Protein AF-A0A1V5XEX2-F1 (afdb_monomer)

Mean predicted aligned error: 3.36 Å

Sequence (138 aa):
MASEHLIQAVKQIASLSRAGQVEQAYEGYRALFSDPVFQTYGAEDQRRALKLMVHTKRRENIAPPYVVEAHRAAIAPLMELAAAFGEPSDFEMLGMCQVLAGDEQGASVSFRAGLNIERSRNPQSDLCGSLMKWVASV

pLDDT: mean 93.89, std 7.63, range [48.19, 98.38]

Foldseek 3Di:
DWDPVLVVLLVVLVVCVVVVVPLVSLVSLLVLLQDPVLLVTDLVSNLVSLCVLLVDDDPDPQDDPSSLSSLVSNQVSLVVSCVPPVALVSLQSNLSSCVSVVNNVSSLVSLVSSLVVCCVVPVPDVSNVVSVVSNVVD

Nearest PDB structures (foldseek):
  6hc2-assembly1_C  TM=6.018E-01  e=2.783E-02  Homo sapiens
  7ep7-assembly1_A  TM=6.015E-01  e=6.356E-02  Mus musculus
  5a7d-assembly2_E  TM=5.696E-01  e=2.990E-01  Drosophila melanogaster
  4kyo-assembly1_B  TM=3.916E-01  e=2.839E-01  Homo sapiens
  8bpo-assembly1_t2  TM=4.998E-01  e=2.125E+00  Homo sapiens

Structure (mmCIF, N/CA/C/O backbone):
data_AF-A0A1V5XEX2-F1
#
_entry.id   AF-A0A1V5XEX2-F1
#
loop_
_atom_site.group_PDB
_atom_site.id
_atom_site.type_symbol
_atom_site.label_atom_id
_atom_site.label_alt_id
_atom_site.label_comp_id
_atom_site.label_asym_id
_atom_site.label_entity_id
_atom_site.label_seq_id
_atom_site.pdbx_PDB_ins_code
_atom_site.Cartn_x
_atom_site.Cartn_y
_atom_site.Cartn_z
_atom_site.occupancy
_atom_site.B_iso_or_equiv
_atom_site.auth_seq_id
_atom_site.auth_comp_id
_atom_site.auth_asym_id
_atom_site.auth_atom_id
_atom_site.pdbx_PDB_model_num
ATOM 1 N N . MET A 1 1 ? -15.006 -2.632 -15.838 1.00 48.19 1 MET A N 1
ATOM 2 C CA . MET A 1 1 ? -16.022 -2.121 -14.894 1.00 48.19 1 MET A CA 1
ATOM 3 C C . MET A 1 1 ? -15.660 -2.700 -13.546 1.00 48.19 1 MET A C 1
ATOM 5 O O . MET A 1 1 ? -15.507 -3.914 -13.494 1.00 48.19 1 MET A O 1
ATOM 9 N N . ALA A 1 2 ? -15.480 -1.871 -12.516 1.00 61.47 2 ALA A N 1
ATOM 10 C CA . ALA A 1 2 ? -15.241 -2.385 -11.171 1.00 61.47 2 ALA A CA 1
ATOM 11 C C . ALA A 1 2 ? -16.387 -3.315 -10.772 1.00 61.47 2 ALA A C 1
ATOM 13 O O . ALA A 1 2 ? -17.550 -3.000 -11.037 1.00 61.47 2 ALA A O 1
ATOM 14 N N . SER A 1 3 ? -16.047 -4.460 -10.174 1.00 79.50 3 SER A N 1
ATOM 15 C CA . SER A 1 3 ? -17.045 -5.387 -9.645 1.00 79.50 3 SER A CA 1
ATOM 16 C C . SER A 1 3 ? -17.990 -4.624 -8.722 1.00 79.50 3 SER A C 1
ATOM 18 O O . SER A 1 3 ? -17.543 -3.855 -7.869 1.00 79.50 3 SER A O 1
ATOM 20 N N . GLU A 1 4 ? -19.294 -4.825 -8.890 1.00 86.69 4 GLU A N 1
ATOM 21 C CA . GLU A 1 4 ? -20.315 -4.173 -8.070 1.00 86.69 4 GLU A CA 1
ATOM 22 C C . GLU A 1 4 ? -20.049 -4.392 -6.574 1.00 86.69 4 GLU A C 1
ATOM 24 O O . GLU A 1 4 ? -20.167 -3.461 -5.780 1.00 86.69 4 GLU A O 1
ATOM 29 N N . HIS A 1 5 ? -19.558 -5.581 -6.214 1.00 88.44 5 HIS A N 1
ATOM 30 C CA . HIS A 1 5 ? -19.146 -5.918 -4.857 1.00 88.44 5 HIS A CA 1
ATOM 31 C C . HIS A 1 5 ? -18.016 -5.013 -4.335 1.00 88.44 5 HIS A C 1
ATOM 33 O O . HIS A 1 5 ? -18.123 -4.455 -3.243 1.00 88.44 5 HIS A O 1
ATOM 39 N N . LEU A 1 6 ? -16.971 -4.782 -5.139 1.00 93.50 6 LEU A N 1
ATOM 40 C CA . LEU A 1 6 ? -15.869 -3.884 -4.779 1.00 93.50 6 LEU A CA 1
ATOM 41 C C . LEU A 1 6 ? -16.359 -2.441 -4.600 1.00 93.50 6 LEU A C 1
ATOM 43 O O . LEU A 1 6 ? -15.982 -1.769 -3.641 1.00 93.50 6 LEU A O 1
ATOM 47 N N . ILE A 1 7 ? -17.224 -1.965 -5.502 1.00 92.81 7 ILE A N 1
ATOM 48 C CA . ILE A 1 7 ? -17.795 -0.615 -5.414 1.00 92.81 7 ILE A CA 1
ATOM 49 C C . ILE A 1 7 ? -18.592 -0.455 -4.115 1.00 92.81 7 ILE A C 1
ATOM 51 O O . ILE A 1 7 ? -18.463 0.572 -3.445 1.00 92.81 7 ILE A O 1
ATOM 55 N N . GLN A 1 8 ? -19.418 -1.441 -3.758 1.00 94.31 8 GLN A N 1
ATOM 56 C CA . GLN A 1 8 ? -20.219 -1.392 -2.535 1.00 94.31 8 GLN A CA 1
ATOM 57 C C . GLN A 1 8 ? -19.340 -1.409 -1.281 1.00 94.31 8 GLN A C 1
ATOM 59 O O . GLN A 1 8 ? -19.528 -0.557 -0.411 1.00 94.31 8 GLN A O 1
ATOM 64 N N . ALA A 1 9 ? -18.329 -2.282 -1.229 1.00 95.25 9 ALA A N 1
ATOM 65 C CA . ALA A 1 9 ? -17.375 -2.325 -0.122 1.00 95.25 9 ALA A CA 1
ATOM 66 C C . ALA A 1 9 ? -16.672 -0.968 0.071 1.00 95.25 9 ALA A C 1
ATOM 68 O O . ALA A 1 9 ? -16.677 -0.401 1.165 1.00 95.25 9 ALA A O 1
ATOM 69 N N . VAL A 1 10 ? -16.151 -0.377 -1.010 1.00 94.94 10 VAL A N 1
ATOM 70 C CA . VAL A 1 10 ? -15.490 0.938 -0.966 1.00 94.94 10 VAL A CA 1
ATOM 71 C C . VAL A 1 10 ? -16.453 2.045 -0.526 1.00 94.94 10 VAL A C 1
ATOM 73 O O . VAL A 1 10 ? -16.082 2.903 0.277 1.00 94.94 10 VAL A O 1
ATOM 76 N N . LYS A 1 11 ? -17.704 2.042 -1.007 1.00 95.44 11 LYS A N 1
ATOM 77 C CA . LYS A 1 11 ? -18.720 3.022 -0.586 1.00 95.44 11 LYS A CA 1
ATOM 78 C C . LYS A 1 11 ? -19.023 2.924 0.905 1.00 95.44 11 LYS A C 1
ATOM 80 O O . LYS A 1 11 ? -19.129 3.963 1.560 1.00 95.44 11 LYS A O 1
ATOM 85 N N . GLN A 1 12 ? -19.144 1.706 1.428 1.00 96.62 12 GLN A N 1
ATOM 86 C CA . GLN A 1 12 ? -19.370 1.465 2.848 1.00 96.62 12 GLN A CA 1
ATOM 87 C C . GLN A 1 12 ? -18.203 2.008 3.679 1.00 96.62 12 GLN A C 1
ATOM 89 O O . GLN A 1 12 ? -18.425 2.822 4.575 1.00 96.62 12 GLN A O 1
ATOM 94 N N . ILE A 1 13 ? -16.964 1.666 3.316 1.00 96.81 13 ILE A N 1
ATOM 95 C CA . ILE A 1 13 ? -15.756 2.166 3.988 1.00 96.81 13 ILE A CA 1
ATOM 96 C C . ILE A 1 13 ? -15.692 3.702 3.954 1.00 96.81 13 ILE A C 1
ATOM 98 O O . ILE A 1 13 ? -15.473 4.357 4.976 1.00 96.81 13 ILE A O 1
ATOM 102 N N . ALA A 1 14 ? -15.958 4.307 2.794 1.00 93.25 14 ALA A N 1
ATOM 103 C CA . ALA A 1 14 ? -15.972 5.759 2.642 1.00 93.25 14 ALA A CA 1
ATOM 104 C C . ALA A 1 14 ? -17.082 6.434 3.466 1.00 93.25 14 ALA A C 1
ATOM 106 O O . ALA A 1 14 ? -16.944 7.597 3.847 1.00 93.25 14 ALA A O 1
ATOM 107 N N . SER A 1 15 ? -18.203 5.752 3.710 1.00 96.38 15 SER A N 1
ATOM 108 C CA . SER A 1 15 ? -19.263 6.243 4.595 1.00 96.38 15 SER A CA 1
ATOM 109 C C . SER A 1 15 ? -18.808 6.249 6.055 1.00 96.38 15 SER A C 1
ATOM 111 O O . SER A 1 15 ? -18.967 7.265 6.727 1.00 96.38 15 SER A O 1
ATOM 113 N N . LEU A 1 16 ? -18.179 5.162 6.518 1.00 95.12 16 LEU A N 1
ATOM 114 C CA . LEU A 1 16 ? -17.624 5.051 7.875 1.00 95.12 16 LEU A CA 1
ATOM 115 C C . LEU A 1 16 ? -16.587 6.152 8.138 1.00 95.12 16 LEU A C 1
ATOM 117 O O . LEU A 1 16 ? -16.666 6.870 9.133 1.00 95.12 16 LEU A O 1
ATOM 121 N N . SER A 1 17 ? -15.670 6.365 7.190 1.00 91.75 17 SER A N 1
ATOM 122 C CA . SER A 1 17 ? -14.656 7.419 7.292 1.00 91.75 17 SER A CA 1
ATOM 123 C C . SER A 1 17 ? -15.277 8.819 7.394 1.00 91.75 17 SER A C 1
ATOM 125 O O . SER A 1 17 ? -14.878 9.608 8.251 1.00 91.75 17 SER A O 1
ATOM 127 N N . ARG A 1 18 ? -16.304 9.119 6.584 1.00 92.31 18 ARG A N 1
ATOM 128 C CA . ARG A 1 18 ? -17.029 10.403 6.638 1.00 92.31 18 ARG A CA 1
ATOM 129 C C . ARG A 1 18 ? -17.810 10.601 7.936 1.00 92.31 18 ARG A C 1
ATOM 131 O O . ARG A 1 18 ? -17.942 11.734 8.383 1.00 92.31 18 ARG A O 1
ATOM 138 N N . ALA A 1 19 ? -18.290 9.520 8.545 1.00 94.88 19 ALA A N 1
ATOM 139 C CA . ALA A 1 19 ? -18.948 9.542 9.849 1.00 94.88 19 ALA A CA 1
ATOM 140 C C . ALA A 1 19 ? -17.964 9.674 11.030 1.00 94.88 19 ALA A C 1
ATOM 142 O O . ALA A 1 19 ? -18.389 9.660 12.182 1.00 94.88 19 ALA A O 1
ATOM 143 N N . GLY A 1 20 ? -16.653 9.776 10.772 1.00 92.56 20 GLY A N 1
ATOM 144 C CA . GLY A 1 20 ? -15.623 9.813 11.813 1.00 92.56 20 GLY A CA 1
ATOM 145 C C . GLY A 1 20 ? -15.325 8.447 12.440 1.00 92.56 20 GLY A C 1
ATOM 146 O O . GLY A 1 20 ? -14.527 8.363 13.369 1.00 92.56 20 GLY A O 1
ATOM 147 N N . GLN A 1 21 ? -15.910 7.367 11.915 1.00 94.56 21 GLN A N 1
ATOM 148 C CA . GLN A 1 21 ? -15.691 5.989 12.361 1.00 94.56 21 GLN A CA 1
ATOM 149 C C . GLN A 1 21 ? -14.420 5.424 11.711 1.00 94.56 21 GLN A C 1
ATOM 151 O O . GLN A 1 21 ? -14.455 4.479 10.924 1.00 94.56 21 GLN A O 1
ATOM 156 N N . VAL A 1 22 ? -13.285 6.062 12.009 1.00 93.06 22 VAL A N 1
ATOM 157 C CA . VAL A 1 22 ? -11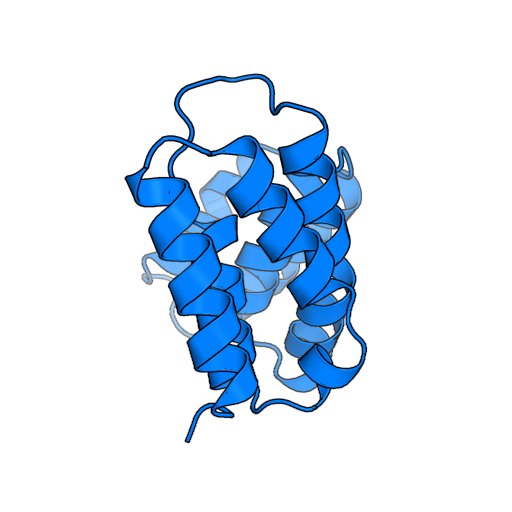.995 5.806 11.352 1.00 93.06 22 VAL A CA 1
ATOM 158 C C . VAL A 1 22 ? -11.534 4.363 11.553 1.00 93.06 22 VAL A C 1
ATOM 160 O O . VAL A 1 22 ? -11.172 3.710 10.581 1.00 93.06 22 VAL A O 1
ATOM 163 N N . GLU A 1 23 ? -11.601 3.844 12.777 1.00 95.31 23 GLU A N 1
ATOM 164 C CA . GLU A 1 23 ? -11.215 2.461 13.086 1.00 95.31 23 GLU A CA 1
ATOM 165 C C . GLU A 1 23 ? -12.022 1.442 12.269 1.00 95.31 23 GLU A C 1
ATOM 167 O O . GLU A 1 23 ? -11.446 0.586 11.605 1.00 95.31 23 GLU A O 1
ATOM 172 N N . GLN A 1 24 ? -13.347 1.604 12.206 1.00 96.94 24 GLN A N 1
ATOM 173 C CA . GLN A 1 24 ? -14.215 0.721 11.419 1.00 96.94 24 GLN A CA 1
ATOM 174 C C . GLN A 1 24 ? -13.928 0.814 9.916 1.00 96.94 24 GLN A C 1
ATOM 176 O O . GLN A 1 24 ? -14.013 -0.185 9.205 1.00 96.94 24 GLN A O 1
ATOM 181 N N . ALA A 1 25 ? -13.569 2.000 9.417 1.00 96.88 25 ALA A N 1
ATOM 182 C CA . ALA A 1 25 ? -13.155 2.160 8.028 1.00 96.88 25 ALA A CA 1
ATOM 183 C C . ALA A 1 25 ? -11.865 1.372 7.730 1.00 96.88 25 ALA A C 1
ATOM 185 O O . ALA A 1 25 ? -11.777 0.714 6.694 1.00 96.88 25 ALA A O 1
ATOM 186 N N . TYR A 1 26 ? -10.888 1.393 8.642 1.00 96.88 26 TYR A N 1
ATOM 187 C CA . TYR A 1 26 ? -9.649 0.622 8.504 1.00 96.88 26 TYR A CA 1
ATOM 188 C C . TYR A 1 26 ? -9.857 -0.885 8.651 1.00 96.88 26 TYR A C 1
ATOM 190 O O . TYR A 1 26 ? -9.275 -1.637 7.872 1.00 96.88 26 TYR A O 1
ATOM 198 N N . GLU A 1 27 ? -10.730 -1.334 9.552 1.00 97.50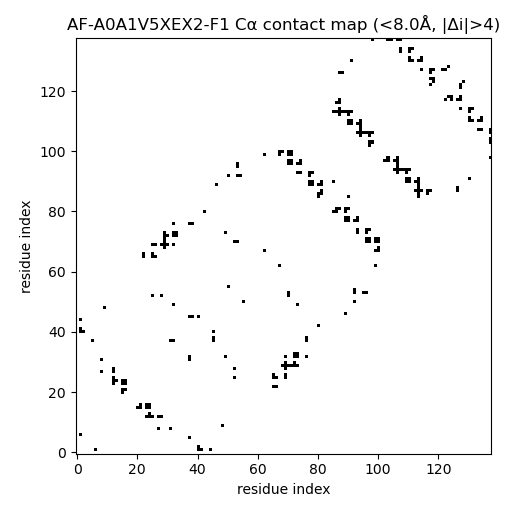 27 GLU A N 1
ATOM 199 C CA . GLU A 1 27 ? -11.138 -2.745 9.598 1.00 97.50 27 GLU A CA 1
ATOM 200 C C . GLU A 1 27 ? -11.809 -3.177 8.287 1.00 97.50 27 GLU A C 1
ATOM 202 O O . GLU A 1 27 ? -11.522 -4.250 7.757 1.00 97.50 27 GLU A O 1
ATOM 207 N N . GLY A 1 28 ? -12.633 -2.310 7.692 1.00 97.44 28 GLY A N 1
ATOM 208 C CA . GLY A 1 28 ? -13.204 -2.547 6.368 1.00 97.44 28 GLY A CA 1
ATOM 209 C C . GLY A 1 28 ? -12.138 -2.694 5.276 1.00 97.44 28 GLY A C 1
ATOM 210 O O . GLY A 1 28 ? -12.224 -3.612 4.463 1.00 97.44 28 GLY A O 1
ATOM 211 N N . TYR A 1 29 ? -11.109 -1.838 5.267 1.00 97.94 29 TYR A N 1
ATOM 212 C CA . TYR A 1 29 ? -9.980 -1.975 4.337 1.00 97.94 29 TYR A CA 1
ATOM 213 C C . TYR A 1 29 ? -9.203 -3.273 4.558 1.00 97.94 29 TYR A C 1
ATOM 215 O O . TYR A 1 29 ? -8.912 -3.984 3.599 1.00 97.94 29 TYR A O 1
ATOM 223 N N . ARG A 1 30 ? -8.905 -3.615 5.815 1.00 98.00 30 ARG A N 1
ATOM 224 C CA . ARG A 1 30 ? -8.229 -4.864 6.176 1.00 98.00 30 ARG A CA 1
ATOM 225 C C . ARG A 1 30 ? -8.996 -6.077 5.656 1.00 98.00 30 ARG A C 1
ATOM 227 O O . ARG A 1 30 ? -8.391 -6.943 5.025 1.00 98.00 30 ARG A O 1
ATOM 234 N N . ALA A 1 31 ? -10.303 -6.132 5.910 1.00 97.69 31 ALA A N 1
ATOM 235 C CA . ALA A 1 31 ? -11.169 -7.211 5.448 1.00 97.69 31 ALA A CA 1
ATOM 236 C C . ALA A 1 31 ? -11.190 -7.290 3.916 1.00 97.69 31 ALA A C 1
ATOM 238 O O . ALA A 1 31 ? -11.006 -8.369 3.363 1.00 97.69 31 ALA A O 1
ATOM 239 N N . LEU A 1 32 ? -11.326 -6.144 3.239 1.00 97.50 32 LEU A N 1
ATOM 240 C CA . LEU A 1 32 ? -11.329 -6.070 1.779 1.00 97.50 32 LEU A CA 1
ATOM 241 C C . LEU A 1 32 ? -10.023 -6.591 1.166 1.00 97.50 32 LEU A C 1
ATOM 243 O O . LEU A 1 32 ? -10.073 -7.365 0.221 1.00 97.50 32 LEU A O 1
ATOM 247 N N . PHE A 1 33 ? -8.862 -6.176 1.678 1.00 97.62 33 PHE A N 1
ATOM 248 C CA . PHE A 1 33 ? -7.566 -6.555 1.100 1.00 97.62 33 PHE A CA 1
ATOM 249 C C . PHE A 1 33 ? -7.114 -7.968 1.483 1.00 97.62 33 PHE A C 1
ATOM 251 O O . PHE A 1 33 ? -6.308 -8.562 0.771 1.00 97.62 33 PHE A O 1
ATOM 258 N N . SER A 1 34 ? -7.646 -8.512 2.580 1.00 96.94 34 SER A N 1
ATOM 259 C CA . SER A 1 34 ? -7.396 -9.898 2.996 1.00 96.94 34 SER A CA 1
ATOM 260 C C . SER A 1 34 ? -8.304 -10.908 2.286 1.00 96.94 34 SER A C 1
ATOM 262 O O . SER A 1 34 ? -8.044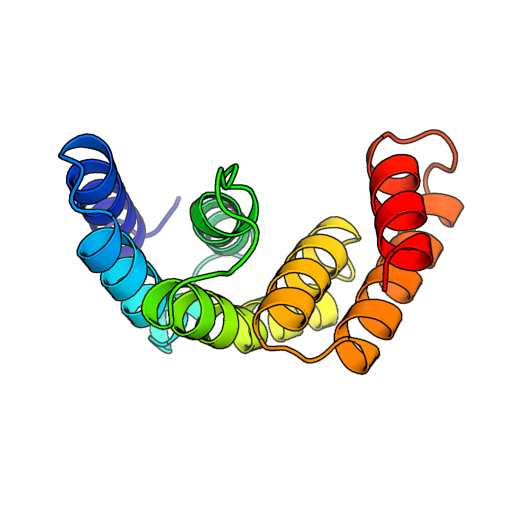 -12.108 2.362 1.00 96.94 34 SER A O 1
ATOM 264 N N . ASP A 1 35 ? -9.370 -10.452 1.624 1.00 95.88 35 ASP A N 1
ATOM 265 C CA . ASP A 1 35 ? -10.276 -11.312 0.868 1.00 95.88 35 ASP A CA 1
ATOM 266 C C . ASP A 1 35 ? -9.586 -11.803 -0.421 1.00 95.88 35 ASP A C 1
ATOM 268 O O . ASP A 1 35 ? -9.213 -10.980 -1.264 1.00 95.88 35 ASP A O 1
ATOM 272 N N . PRO A 1 36 ? -9.442 -13.124 -0.640 1.00 93.12 36 PRO A N 1
ATOM 273 C CA . PRO A 1 36 ? -8.875 -13.663 -1.876 1.00 93.12 36 PRO A CA 1
ATOM 274 C C . PRO A 1 36 ? -9.593 -13.184 -3.146 1.00 93.12 36 PRO A C 1
ATOM 276 O O . PRO A 1 36 ? -8.966 -13.056 -4.198 1.00 93.12 36 PRO A O 1
ATOM 279 N N . VAL A 1 37 ? -10.892 -12.866 -3.063 1.00 93.81 37 VAL A N 1
ATOM 280 C CA . VAL A 1 37 ? -11.664 -12.318 -4.189 1.00 93.81 37 VAL A CA 1
ATOM 281 C C . VAL A 1 37 ? -11.088 -10.979 -4.648 1.00 93.81 37 VAL A C 1
ATOM 283 O O . VAL A 1 37 ? -11.163 -10.662 -5.835 1.00 93.81 37 VAL A O 1
ATOM 286 N N . PHE A 1 38 ? -10.457 -10.206 -3.761 1.00 95.75 38 PHE A N 1
ATOM 287 C CA . PHE A 1 38 ? -9.865 -8.918 -4.113 1.00 95.75 38 PHE A CA 1
ATOM 288 C C . PHE A 1 38 ? -8.831 -9.025 -5.236 1.00 95.75 38 PHE A C 1
ATOM 290 O O . PHE A 1 38 ? -8.838 -8.217 -6.166 1.00 95.75 38 PHE A O 1
ATOM 297 N N . GLN A 1 39 ? -8.006 -10.072 -5.203 1.00 92.69 39 GLN A N 1
ATOM 298 C CA . GLN A 1 39 ? -6.967 -10.313 -6.207 1.00 92.69 39 GLN A CA 1
ATOM 299 C C . GLN A 1 39 ? -7.539 -10.713 -7.576 1.00 92.69 39 GLN A C 1
ATOM 301 O O . GLN A 1 39 ? -6.844 -10.632 -8.585 1.00 92.69 39 GLN A O 1
ATOM 306 N N . THR A 1 40 ? -8.815 -11.108 -7.634 1.00 93.50 40 THR A N 1
ATOM 307 C CA . THR A 1 40 ? -9.500 -11.469 -8.887 1.00 93.50 40 THR A CA 1
ATOM 308 C C . THR A 1 40 ? -10.038 -10.254 -9.647 1.00 93.50 40 THR A C 1
ATOM 310 O O . THR A 1 40 ? -10.411 -10.371 -10.816 1.00 93.50 40 THR A O 1
ATOM 313 N N . TYR A 1 41 ? -10.086 -9.076 -9.014 1.00 94.69 41 TYR A N 1
ATOM 314 C CA . TYR A 1 41 ? -10.505 -7.846 -9.684 1.00 94.69 41 TYR A CA 1
ATOM 315 C C . TYR A 1 41 ? -9.443 -7.353 -10.672 1.00 94.69 41 TYR A C 1
ATOM 317 O O . TYR A 1 41 ? -8.263 -7.680 -10.565 1.00 94.69 41 TYR A O 1
ATOM 325 N N . GLY A 1 42 ? -9.844 -6.514 -11.629 1.00 94.62 42 GLY A N 1
ATOM 326 C CA . GLY A 1 42 ? -8.895 -5.893 -12.554 1.00 94.62 42 GLY A CA 1
ATOM 327 C C . GLY A 1 42 ? -7.859 -5.037 -11.817 1.00 94.62 42 GLY A C 1
ATOM 328 O O . GLY A 1 42 ? -8.194 -4.359 -10.845 1.00 94.62 42 GLY A O 1
ATOM 329 N N . ALA A 1 43 ? -6.616 -5.026 -12.306 1.00 95.88 43 ALA A N 1
ATOM 330 C CA . ALA A 1 43 ? -5.496 -4.329 -11.664 1.00 95.88 43 ALA A CA 1
ATOM 331 C C . ALA A 1 43 ? -5.797 -2.851 -11.358 1.00 95.88 43 ALA A C 1
ATOM 333 O O . ALA A 1 43 ? -5.531 -2.372 -10.261 1.00 95.88 43 ALA A O 1
ATOM 334 N N . GLU A 1 44 ? -6.439 -2.140 -12.289 1.00 95.38 44 GLU A N 1
ATOM 335 C CA . GLU A 1 44 ? -6.839 -0.742 -12.090 1.00 95.38 44 GLU A CA 1
ATOM 336 C C . GLU A 1 44 ? -7.849 -0.555 -10.952 1.00 95.38 44 GLU A C 1
ATOM 338 O O . GLU A 1 44 ? -7.788 0.432 -10.218 1.00 95.38 44 GLU A O 1
ATOM 343 N N . ASP A 1 45 ? -8.772 -1.499 -10.778 1.00 95.62 45 ASP A N 1
ATOM 344 C CA . ASP A 1 45 ? -9.767 -1.434 -9.712 1.00 95.62 45 ASP A CA 1
ATOM 345 C C . ASP A 1 45 ? -9.126 -1.742 -8.349 1.00 95.62 45 ASP A C 1
ATOM 347 O O . ASP A 1 45 ? -9.402 -1.040 -7.371 1.00 95.62 45 ASP A O 1
ATOM 351 N N . GLN A 1 46 ? -8.198 -2.708 -8.304 1.00 96.94 46 GLN A N 1
ATOM 352 C CA . GLN A 1 46 ? -7.385 -2.985 -7.116 1.00 96.94 46 GLN A CA 1
ATOM 353 C C . GLN A 1 46 ? -6.553 -1.758 -6.715 1.00 96.94 46 GLN A C 1
ATOM 355 O O . GLN A 1 46 ? -6.646 -1.297 -5.576 1.00 96.94 46 GLN A O 1
ATOM 360 N N . ARG A 1 47 ? -5.808 -1.164 -7.660 1.00 97.19 47 ARG A N 1
ATOM 361 C CA . ARG A 1 47 ? -4.996 0.049 -7.440 1.00 97.19 47 ARG A CA 1
ATOM 362 C C . ARG A 1 47 ? -5.824 1.197 -6.887 1.00 97.19 47 ARG A C 1
ATOM 364 O O . ARG A 1 47 ? -5.421 1.847 -5.924 1.00 97.19 47 ARG A O 1
ATOM 371 N N . ARG A 1 48 ? -6.998 1.448 -7.474 1.00 95.62 48 ARG A N 1
ATOM 372 C CA . ARG A 1 48 ? -7.910 2.501 -7.005 1.00 95.62 48 ARG A CA 1
ATOM 373 C C . ARG A 1 48 ? -8.330 2.270 -5.560 1.00 95.62 48 ARG A C 1
ATOM 375 O O . ARG A 1 48 ? -8.272 3.216 -4.783 1.00 95.62 48 ARG A O 1
ATOM 382 N N . ALA A 1 49 ? -8.716 1.048 -5.197 1.00 96.19 49 ALA A N 1
ATOM 383 C CA . ALA A 1 49 ? -9.123 0.721 -3.833 1.00 96.19 49 ALA A CA 1
ATOM 384 C C . ALA A 1 49 ? -7.962 0.842 -2.830 1.00 96.19 49 ALA A C 1
ATOM 386 O O . ALA A 1 49 ? -8.121 1.484 -1.793 1.00 96.19 49 ALA A O 1
ATOM 387 N N . LEU A 1 50 ? -6.783 0.304 -3.160 1.00 97.38 50 LEU A N 1
ATOM 388 C CA . LEU A 1 50 ? -5.576 0.386 -2.327 1.00 97.38 50 LEU A CA 1
ATOM 389 C C . LEU A 1 50 ? -5.172 1.843 -2.069 1.00 97.38 50 LEU A C 1
ATOM 391 O O . LEU A 1 50 ? -4.956 2.247 -0.924 1.00 97.38 50 LEU A O 1
ATOM 395 N N . LYS A 1 51 ? -5.167 2.670 -3.119 1.00 95.81 51 LYS A N 1
ATOM 396 C CA . LYS A 1 51 ? -4.790 4.086 -3.041 1.00 95.81 51 LYS A CA 1
ATOM 397 C C . LYS A 1 51 ? -5.658 4.890 -2.071 1.00 95.81 51 LYS A C 1
ATOM 399 O O . LYS A 1 51 ? -5.146 5.818 -1.445 1.00 95.81 51 LYS A O 1
ATOM 404 N N . LEU A 1 52 ? -6.941 4.541 -1.918 1.00 94.56 52 LEU A N 1
ATOM 405 C CA . LEU A 1 52 ? -7.844 5.217 -0.976 1.00 94.56 52 LEU A CA 1
ATOM 406 C C . LEU A 1 52 ? -7.365 5.100 0.472 1.00 94.56 52 LEU A C 1
ATOM 408 O O . LEU A 1 52 ? -7.527 6.046 1.236 1.00 94.56 52 LEU A O 1
ATOM 412 N N . MET A 1 53 ? -6.755 3.975 0.843 1.00 95.38 53 MET A N 1
ATOM 413 C CA . MET A 1 53 ? -6.178 3.800 2.171 1.00 95.38 53 MET A CA 1
ATOM 414 C C . MET A 1 53 ? -4.758 4.374 2.230 1.00 95.38 53 MET A C 1
ATOM 416 O O . MET A 1 53 ? -4.487 5.248 3.052 1.00 95.38 53 MET A O 1
ATOM 420 N N . VAL A 1 54 ? -3.869 3.923 1.338 1.00 94.44 54 VAL A N 1
ATOM 421 C CA . VAL A 1 54 ? -2.417 4.157 1.452 1.00 94.44 54 VAL A CA 1
ATOM 422 C C . VAL A 1 54 ? -2.056 5.642 1.360 1.00 94.44 54 VAL A C 1
ATOM 424 O O . VAL A 1 54 ? -1.191 6.119 2.090 1.00 94.44 54 VAL A O 1
ATOM 427 N N . HIS A 1 55 ? -2.743 6.411 0.507 1.00 91.44 55 HIS A N 1
ATOM 428 C CA . HIS A 1 55 ? -2.449 7.838 0.307 1.00 91.44 55 HIS A CA 1
ATOM 429 C C . HIS A 1 55 ? -3.251 8.755 1.246 1.00 91.44 55 HIS A C 1
ATOM 431 O O . HIS A 1 55 ? -3.276 9.977 1.062 1.00 91.44 55 HIS A O 1
ATOM 437 N N . THR A 1 56 ? -3.913 8.201 2.265 1.00 87.56 56 THR A N 1
ATOM 438 C CA . THR A 1 56 ? -4.620 9.014 3.256 1.00 87.56 56 THR A CA 1
ATOM 439 C C . THR A 1 56 ? -3.623 9.813 4.095 1.00 87.56 56 THR A C 1
ATOM 441 O O . THR A 1 56 ? -2.719 9.266 4.729 1.00 87.56 56 THR A O 1
ATOM 444 N N . LYS A 1 57 ? -3.809 11.138 4.142 1.00 78.06 57 LYS A N 1
ATOM 445 C CA . LYS A 1 57 ? -3.010 12.018 5.004 1.00 78.06 57 LYS A CA 1
ATOM 446 C C . LYS A 1 57 ? -3.271 11.681 6.470 1.00 78.06 57 LYS A C 1
ATOM 448 O O . LYS A 1 57 ? -4.410 11.759 6.928 1.00 78.06 57 LYS A O 1
ATOM 453 N N . ARG A 1 58 ? -2.211 11.374 7.216 1.00 70.94 58 ARG A N 1
ATOM 454 C CA . ARG A 1 58 ? -2.279 11.163 8.666 1.00 70.94 58 ARG A CA 1
ATOM 455 C C . ARG A 1 58 ? -1.784 12.389 9.416 1.00 70.94 58 ARG A C 1
ATOM 457 O O . ARG A 1 58 ? -0.882 13.081 8.956 1.00 70.94 58 ARG A O 1
ATOM 464 N N . ARG A 1 59 ? -2.445 12.674 10.539 1.00 61.91 59 ARG A N 1
ATOM 465 C CA . ARG A 1 59 ? -2.131 13.806 11.425 1.00 61.91 59 ARG A CA 1
ATOM 466 C C . ARG A 1 59 ? -1.203 13.418 12.574 1.00 61.91 59 ARG A C 1
ATOM 468 O O . ARG A 1 59 ? -0.579 14.295 13.154 1.00 61.91 59 ARG A O 1
ATOM 475 N N . GLU A 1 60 ? -1.134 12.131 12.897 1.00 66.31 60 GLU A N 1
ATOM 476 C CA . GLU A 1 60 ? -0.384 11.599 14.032 1.00 66.31 60 GLU A CA 1
ATOM 477 C C . GLU A 1 60 ? 0.849 10.830 13.550 1.00 66.31 60 GLU A C 1
ATOM 479 O O . GLU A 1 60 ? 0.794 10.141 12.529 1.00 66.31 60 GLU A O 1
ATOM 484 N N . ASN A 1 61 ? 1.950 10.949 14.299 1.00 67.50 61 ASN A N 1
ATOM 485 C CA . ASN A 1 61 ? 3.231 10.315 13.967 1.00 67.50 61 ASN A CA 1
ATOM 486 C C . ASN A 1 61 ? 3.261 8.813 14.285 1.00 67.50 61 ASN A C 1
ATOM 488 O O . ASN A 1 61 ? 4.075 8.093 13.716 1.00 67.50 61 ASN A O 1
ATOM 492 N N . ILE A 1 62 ? 2.396 8.336 15.185 1.00 79.56 62 ILE A N 1
ATOM 493 C CA . ILE A 1 62 ? 2.314 6.924 15.570 1.00 79.56 62 ILE A CA 1
ATOM 494 C C . ILE A 1 62 ? 1.003 6.367 15.026 1.00 79.56 62 ILE A C 1
ATOM 496 O O . ILE A 1 62 ? -0.071 6.863 15.357 1.00 79.56 62 ILE A O 1
ATOM 500 N N . ALA A 1 63 ? 1.089 5.349 14.172 1.00 87.06 63 ALA A N 1
ATOM 501 C CA . ALA A 1 63 ? -0.090 4.713 13.603 1.00 87.06 63 ALA A CA 1
ATOM 502 C C . ALA A 1 63 ? -0.762 3.792 14.642 1.00 87.06 63 ALA A C 1
ATOM 504 O O . ALA A 1 63 ? -0.088 2.924 15.203 1.00 87.06 63 ALA A O 1
ATOM 505 N N . PRO A 1 64 ? -2.081 3.923 14.877 1.00 92.25 64 PRO A N 1
ATOM 506 C CA . PRO A 1 64 ? -2.828 2.971 15.694 1.00 92.25 64 PRO A CA 1
ATOM 507 C C . PRO A 1 64 ? -2.761 1.538 15.132 1.00 92.25 64 PRO A C 1
ATOM 509 O O . PRO A 1 64 ? -2.645 1.377 13.911 1.00 92.25 64 PRO A O 1
ATOM 512 N N . PRO A 1 65 ? -2.916 0.491 15.969 1.00 94.38 65 PRO A N 1
ATOM 513 C CA . PRO A 1 65 ? -2.820 -0.905 15.529 1.00 94.38 65 PRO A CA 1
ATOM 514 C C . PRO A 1 65 ? -3.724 -1.260 14.340 1.00 94.38 65 PRO A C 1
ATOM 516 O O . PRO A 1 65 ? -3.247 -1.853 13.376 1.00 94.38 65 PRO A O 1
ATOM 519 N N . TYR A 1 66 ? -4.987 -0.816 14.337 1.00 94.38 66 TYR A N 1
ATOM 520 C CA . TYR A 1 66 ? -5.927 -1.076 13.235 1.00 94.38 66 TYR A CA 1
ATOM 521 C C . TYR A 1 66 ? -5.450 -0.499 11.889 1.00 94.38 66 TYR A C 1
ATOM 523 O O . TYR A 1 66 ? -5.707 -1.066 10.828 1.00 94.38 66 TYR A O 1
ATOM 531 N N . VAL A 1 67 ? -4.705 0.615 11.909 1.00 95.00 67 VAL A N 1
ATOM 532 C CA . VAL A 1 67 ? -4.110 1.203 10.700 1.00 95.00 67 VAL A CA 1
ATOM 533 C C . VAL A 1 67 ? -2.976 0.322 10.197 1.00 95.00 67 VAL A C 1
ATOM 535 O O . VAL A 1 67 ? -2.879 0.077 8.995 1.00 95.00 67 VAL A O 1
ATOM 538 N N . VAL A 1 68 ? -2.121 -0.148 11.107 1.00 95.81 68 VAL A N 1
ATOM 539 C CA . VAL A 1 68 ? -0.995 -1.034 10.785 1.00 95.81 68 VAL A CA 1
ATOM 540 C C . VAL A 1 68 ? -1.499 -2.348 10.191 1.00 95.81 68 VAL A C 1
ATOM 542 O O . VAL A 1 68 ? -0.985 -2.794 9.168 1.00 95.81 68 VAL A O 1
ATOM 545 N N . GLU A 1 69 ? -2.538 -2.945 10.775 1.00 97.19 69 GLU A N 1
ATOM 546 C CA . GLU A 1 69 ? -3.116 -4.202 10.290 1.00 97.19 69 GLU A CA 1
ATOM 547 C C . GLU A 1 69 ? -3.736 -4.071 8.896 1.00 97.19 69 GLU A C 1
ATOM 549 O O . GLU A 1 69 ? -3.517 -4.936 8.047 1.00 97.19 69 GLU A O 1
ATOM 554 N N . ALA A 1 70 ? -4.441 -2.972 8.618 1.00 97.38 70 ALA A N 1
ATOM 555 C CA . ALA A 1 70 ? -4.995 -2.716 7.292 1.00 97.38 70 ALA A CA 1
ATOM 556 C C . ALA A 1 70 ? -3.904 -2.530 6.222 1.00 97.38 70 ALA A C 1
ATOM 558 O O . ALA A 1 70 ? -4.016 -3.068 5.121 1.00 97.38 70 ALA A O 1
ATOM 559 N N . HIS A 1 71 ? -2.808 -1.834 6.549 1.00 97.56 71 HIS A N 1
ATOM 560 C CA . HIS A 1 71 ? -1.668 -1.701 5.635 1.00 97.56 71 HIS A CA 1
ATOM 561 C C . HIS A 1 71 ? -0.924 -3.019 5.444 1.00 97.56 71 HIS A C 1
ATOM 563 O O . HIS A 1 71 ? -0.523 -3.327 4.327 1.00 97.56 71 HIS A O 1
ATOM 569 N N . ARG A 1 72 ? -0.804 -3.842 6.491 1.00 97.94 72 ARG A N 1
ATOM 570 C CA . ARG A 1 72 ? -0.239 -5.189 6.372 1.00 97.94 72 ARG A CA 1
ATOM 571 C C . ARG A 1 72 ? -1.068 -6.068 5.430 1.00 97.94 72 ARG A C 1
ATOM 573 O O . ARG A 1 72 ? -0.488 -6.773 4.612 1.00 97.94 72 ARG A O 1
ATOM 580 N N . ALA A 1 73 ? -2.399 -5.987 5.493 1.00 98.25 73 ALA A N 1
ATOM 581 C CA . ALA A 1 73 ? -3.289 -6.707 4.578 1.00 98.25 73 ALA A CA 1
ATOM 582 C C . ALA A 1 73 ? -3.123 -6.276 3.107 1.00 98.25 73 ALA A C 1
ATOM 584 O O . ALA A 1 73 ? -3.279 -7.093 2.205 1.00 98.25 73 ALA A O 1
ATOM 585 N N . ALA A 1 74 ? -2.757 -5.016 2.856 1.00 98.25 74 ALA A N 1
ATOM 586 C CA . ALA A 1 74 ? -2.512 -4.501 1.510 1.00 98.25 74 ALA A CA 1
ATOM 587 C C . ALA A 1 74 ? -1.180 -4.966 0.887 1.00 98.25 74 ALA A C 1
ATOM 589 O O . ALA A 1 74 ? -1.037 -4.890 -0.334 1.00 98.25 74 ALA A O 1
ATOM 590 N N . ILE A 1 75 ? -0.220 -5.460 1.684 1.00 98.25 75 ILE A N 1
ATOM 591 C CA . ILE A 1 75 ? 1.119 -5.843 1.199 1.00 98.25 75 ILE A CA 1
ATOM 592 C C . ILE A 1 75 ? 1.032 -6.944 0.140 1.00 98.25 75 ILE A C 1
ATOM 594 O O . ILE A 1 75 ? 1.597 -6.782 -0.936 1.00 98.25 75 ILE A O 1
ATOM 598 N N . ALA A 1 76 ? 0.316 -8.040 0.408 1.00 97.50 76 ALA A N 1
ATOM 599 C CA . ALA A 1 76 ? 0.268 -9.168 -0.524 1.00 97.50 76 ALA A CA 1
ATOM 600 C C . ALA A 1 76 ? -0.360 -8.795 -1.888 1.00 97.50 76 ALA A C 1
ATOM 602 O O . ALA A 1 76 ? 0.291 -9.033 -2.905 1.00 97.50 76 ALA A O 1
ATOM 603 N N . PRO A 1 77 ? -1.535 -8.130 -1.960 1.00 97.88 77 PRO A N 1
ATOM 604 C CA . PRO A 1 77 ? -2.065 -7.629 -3.232 1.00 97.88 77 PRO A CA 1
ATOM 605 C C . PRO A 1 77 ? -1.114 -6.671 -3.968 1.00 97.88 77 PRO A C 1
ATOM 607 O O . PRO A 1 77 ? -0.992 -6.737 -5.188 1.00 97.88 77 PRO A O 1
ATOM 610 N N . LEU A 1 78 ? -0.418 -5.786 -3.244 1.00 98.31 78 LEU A N 1
ATOM 611 C CA . LEU A 1 78 ? 0.538 -4.852 -3.847 1.00 98.31 78 LEU A CA 1
ATOM 612 C C . LEU A 1 78 ? 1.791 -5.549 -4.383 1.00 98.31 78 LEU A C 1
ATOM 614 O O . LEU A 1 78 ? 2.288 -5.158 -5.435 1.00 98.31 78 LEU A O 1
ATOM 618 N N . MET A 1 79 ? 2.284 -6.585 -3.698 1.00 97.94 79 MET A N 1
ATOM 619 C CA . MET A 1 79 ? 3.385 -7.411 -4.195 1.00 97.94 79 MET A CA 1
ATOM 620 C C . MET A 1 79 ? 3.014 -8.099 -5.510 1.00 97.94 79 MET A C 1
ATOM 622 O O . MET A 1 79 ? 3.805 -8.057 -6.448 1.00 97.94 79 MET A O 1
ATOM 626 N N . GLU A 1 80 ? 1.811 -8.672 -5.602 1.00 97.38 80 GLU A N 1
ATOM 627 C CA . GLU A 1 80 ? 1.310 -9.303 -6.831 1.00 97.38 80 GLU A CA 1
ATOM 628 C C . GLU A 1 80 ? 1.192 -8.291 -7.982 1.00 97.38 80 GLU A C 1
ATOM 630 O O . GLU A 1 80 ? 1.677 -8.542 -9.085 1.00 97.38 80 GLU A O 1
ATOM 635 N N . LEU A 1 81 ? 0.625 -7.104 -7.729 1.00 97.81 81 LEU A N 1
ATOM 636 C CA . LEU A 1 81 ? 0.537 -6.038 -8.736 1.00 97.81 81 LEU A CA 1
ATOM 637 C C . LEU A 1 81 ? 1.923 -5.573 -9.207 1.00 97.81 81 LEU A C 1
ATOM 639 O O . LEU A 1 81 ? 2.172 -5.479 -10.412 1.00 97.81 81 LEU A O 1
ATOM 643 N N . ALA A 1 82 ? 2.837 -5.321 -8.269 1.00 97.38 82 ALA A N 1
ATOM 644 C CA . ALA A 1 82 ? 4.190 -4.878 -8.577 1.00 97.38 82 ALA A CA 1
ATOM 645 C C . ALA A 1 82 ? 4.970 -5.940 -9.369 1.00 97.38 82 ALA A C 1
ATOM 647 O O . ALA A 1 82 ? 5.660 -5.601 -10.330 1.00 97.38 82 ALA A O 1
ATOM 648 N N . ALA A 1 83 ? 4.823 -7.221 -9.016 1.00 97.19 83 ALA A N 1
ATOM 649 C CA . ALA A 1 83 ? 5.453 -8.328 -9.728 1.00 97.19 83 ALA A CA 1
ATOM 650 C C . ALA A 1 83 ? 4.868 -8.531 -11.136 1.00 97.19 83 ALA A C 1
ATOM 652 O O . ALA A 1 83 ? 5.617 -8.783 -12.078 1.00 97.19 83 ALA A O 1
ATOM 653 N N . ALA A 1 84 ? 3.547 -8.404 -11.292 1.00 96.94 84 ALA A N 1
ATOM 654 C CA . ALA A 1 84 ? 2.866 -8.650 -12.560 1.00 96.94 84 ALA A CA 1
ATOM 655 C C . ALA A 1 84 ? 3.044 -7.514 -13.578 1.00 96.94 84 ALA A C 1
ATOM 657 O O . ALA A 1 84 ? 3.176 -7.779 -14.773 1.00 96.94 84 ALA A O 1
ATOM 658 N N . PHE A 1 85 ? 3.027 -6.257 -13.125 1.00 96.69 85 PHE A N 1
ATOM 659 C CA . PHE A 1 85 ? 2.984 -5.093 -14.019 1.00 96.69 85 PHE A CA 1
ATOM 660 C C . PHE A 1 85 ? 4.239 -4.222 -13.973 1.00 96.69 85 PHE A C 1
ATOM 662 O O . PHE A 1 85 ? 4.489 -3.484 -14.921 1.00 96.69 85 PHE A O 1
ATOM 669 N N . GLY A 1 86 ? 5.032 -4.289 -12.901 1.00 95.00 86 GLY A N 1
ATOM 670 C CA . GLY A 1 86 ? 6.245 -3.483 -12.773 1.00 95.00 86 GLY A CA 1
ATOM 671 C C . GLY A 1 86 ? 5.990 -1.972 -12.719 1.00 95.00 86 GLY A C 1
ATOM 672 O O . GLY A 1 86 ? 6.876 -1.195 -13.072 1.00 95.00 86 GLY A O 1
ATOM 673 N N . GLU A 1 87 ? 4.796 -1.532 -12.309 1.00 97.19 87 GLU A N 1
ATOM 674 C CA . GLU A 1 87 ? 4.458 -0.106 -12.275 1.00 97.19 87 GLU A CA 1
ATOM 675 C C . GLU A 1 87 ? 5.100 0.585 -11.059 1.00 97.19 87 GLU A C 1
ATOM 677 O O . GLU A 1 87 ? 4.890 0.152 -9.920 1.00 97.19 87 GLU A O 1
ATOM 682 N N . PRO A 1 88 ? 5.833 1.700 -11.240 1.00 97.38 88 PRO A N 1
ATOM 683 C CA . PRO A 1 88 ? 6.508 2.388 -10.137 1.0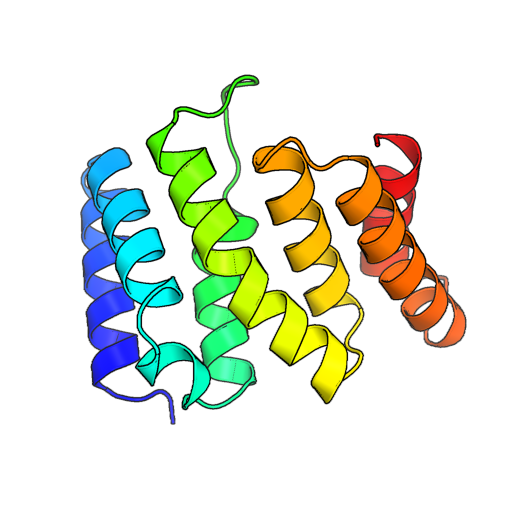0 97.38 88 PRO A CA 1
ATOM 684 C C . PRO A 1 88 ? 5.584 2.830 -8.998 1.00 97.38 88 PRO A C 1
ATOM 686 O O . PRO A 1 88 ? 5.995 2.843 -7.839 1.00 97.38 88 PRO A O 1
ATOM 689 N N . SER A 1 89 ? 4.330 3.164 -9.308 1.00 97.06 89 SER A N 1
ATOM 690 C CA . SER A 1 89 ? 3.327 3.527 -8.303 1.00 97.06 89 SER A CA 1
ATOM 691 C C . SER A 1 89 ? 2.910 2.353 -7.417 1.00 97.06 89 SER A C 1
ATOM 693 O O . SER A 1 89 ? 2.552 2.566 -6.261 1.00 97.06 89 SER A O 1
ATOM 695 N N . ASP A 1 90 ? 2.955 1.120 -7.931 1.00 98.25 90 ASP A N 1
ATOM 696 C CA . ASP A 1 90 ? 2.635 -0.071 -7.137 1.00 98.25 90 ASP A CA 1
ATOM 697 C C . ASP A 1 90 ? 3.754 -0.319 -6.115 1.00 98.25 90 ASP A C 1
ATOM 699 O O . ASP A 1 90 ? 3.480 -0.564 -4.941 1.00 98.25 90 ASP A O 1
ATOM 703 N N . PHE A 1 91 ? 5.013 -0.129 -6.527 1.00 98.31 91 PHE A N 1
ATOM 704 C CA . PHE A 1 91 ? 6.172 -0.156 -5.631 1.00 98.31 91 PHE A CA 1
ATOM 705 C C . PHE A 1 91 ? 6.155 0.969 -4.586 1.00 98.31 91 PHE A C 1
ATOM 707 O O . PHE A 1 91 ? 6.530 0.732 -3.437 1.00 98.31 91 PHE A O 1
ATOM 714 N N . GLU A 1 92 ? 5.707 2.177 -4.950 1.00 98.06 92 GLU A N 1
ATOM 715 C CA . GLU A 1 92 ? 5.522 3.274 -3.991 1.00 98.06 92 GLU A CA 1
ATOM 716 C C . GLU A 1 92 ? 4.498 2.887 -2.915 1.00 98.06 92 GLU A C 1
ATOM 718 O O . GLU A 1 92 ? 4.795 2.947 -1.721 1.00 98.06 92 GLU A O 1
ATOM 723 N N . MET A 1 93 ? 3.311 2.426 -3.325 1.00 97.94 93 MET A N 1
ATOM 724 C CA . MET A 1 93 ? 2.273 2.006 -2.382 1.00 97.94 93 MET A CA 1
ATOM 725 C C . MET A 1 93 ? 2.730 0.829 -1.509 1.00 97.94 93 MET A C 1
ATOM 727 O O . MET A 1 93 ? 2.447 0.816 -0.307 1.00 97.94 93 MET A O 1
ATOM 731 N N . LEU A 1 94 ? 3.454 -0.137 -2.088 1.00 98.38 94 LEU A N 1
ATOM 732 C CA . LEU A 1 94 ? 4.019 -1.275 -1.363 1.00 98.38 94 LEU A CA 1
ATOM 733 C C . LEU A 1 94 ? 4.989 -0.809 -0.273 1.00 98.38 94 LEU A C 1
ATOM 735 O O . LEU A 1 94 ? 4.825 -1.180 0.891 1.00 98.38 94 LEU A O 1
ATOM 739 N N . GLY A 1 95 ? 5.936 0.065 -0.626 1.00 97.50 95 GLY A N 1
ATOM 740 C CA . GLY A 1 95 ? 6.898 0.610 0.328 1.00 97.50 95 GLY A CA 1
ATOM 741 C C . GLY A 1 95 ? 6.222 1.383 1.461 1.00 97.50 95 GLY A C 1
ATOM 742 O O . GLY A 1 95 ? 6.553 1.185 2.627 1.00 97.50 95 GLY A O 1
ATOM 743 N N . MET A 1 96 ? 5.200 2.191 1.160 1.00 96.88 96 MET A N 1
ATOM 744 C CA . MET A 1 96 ? 4.432 2.913 2.185 1.00 96.88 96 MET A CA 1
ATOM 745 C C . MET A 1 96 ? 3.724 1.969 3.170 1.00 96.88 96 MET A C 1
ATOM 747 O O . MET A 1 96 ? 3.661 2.260 4.367 1.00 96.88 96 MET A O 1
ATOM 751 N N . CYS A 1 97 ? 3.201 0.835 2.691 1.00 97.38 97 CYS A N 1
ATOM 752 C CA . CYS A 1 97 ? 2.602 -0.181 3.558 1.00 97.38 97 CYS A CA 1
ATOM 753 C C . CYS A 1 97 ? 3.653 -0.874 4.435 1.00 97.38 97 CYS A C 1
ATOM 755 O O . CYS A 1 97 ? 3.408 -1.091 5.621 1.00 97.38 97 CYS A O 1
ATOM 757 N N . GLN A 1 98 ? 4.827 -1.175 3.874 1.00 97.31 98 GLN A N 1
ATOM 758 C CA . GLN A 1 98 ? 5.938 -1.803 4.591 1.00 97.31 98 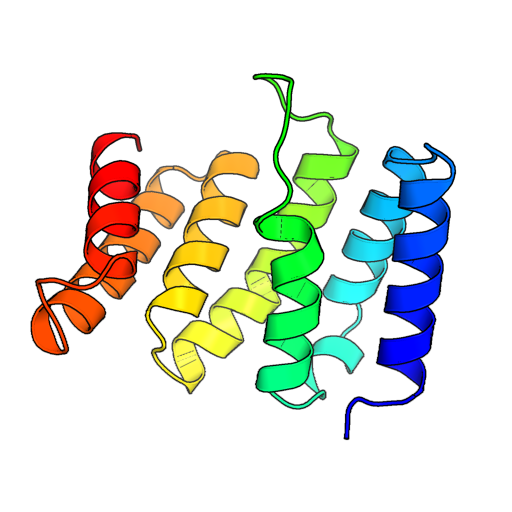GLN A CA 1
ATOM 759 C C . GLN A 1 98 ? 6.491 -0.903 5.704 1.00 97.31 98 GLN A C 1
ATOM 761 O O . GLN A 1 98 ? 6.629 -1.378 6.830 1.00 97.31 98 GLN A O 1
ATOM 766 N N . VAL A 1 99 ? 6.675 0.403 5.455 1.00 95.38 99 VAL A N 1
ATOM 767 C CA . VAL A 1 99 ? 7.067 1.381 6.496 1.00 95.38 99 VAL A CA 1
ATOM 768 C C . VAL A 1 99 ? 6.126 1.305 7.695 1.00 95.38 99 VAL A C 1
ATOM 770 O O . VAL A 1 99 ? 6.558 1.235 8.841 1.00 95.38 99 VAL A O 1
ATOM 773 N N . LEU A 1 100 ? 4.818 1.263 7.447 1.00 93.44 100 LEU A N 1
ATOM 774 C CA . LEU A 1 100 ? 3.836 1.200 8.529 1.00 93.44 100 LEU A CA 1
ATOM 775 C C . LEU A 1 100 ? 3.776 -0.129 9.247 1.00 93.44 100 LEU A C 1
ATOM 777 O O . LEU A 1 100 ? 3.425 -0.163 10.423 1.00 93.44 100 LEU A O 1
ATOM 781 N N . ALA A 1 101 ? 4.084 -1.209 8.542 1.00 93.12 101 ALA A N 1
ATOM 782 C CA . ALA A 1 101 ? 4.215 -2.519 9.146 1.00 93.12 101 ALA A CA 1
ATOM 783 C C . ALA A 1 101 ? 5.508 -2.660 9.971 1.00 93.12 101 ALA A C 1
ATOM 785 O O . ALA A 1 101 ? 5.641 -3.666 10.669 1.00 93.12 101 ALA A O 1
ATOM 786 N N . GLY A 1 102 ? 6.416 -1.674 9.917 1.00 93.50 102 GLY A N 1
ATOM 787 C CA . GLY A 1 102 ? 7.732 -1.698 10.561 1.00 93.50 102 GLY A CA 1
ATOM 788 C C . GLY A 1 102 ? 8.812 -2.419 9.747 1.00 93.50 102 GLY A C 1
ATOM 789 O O . GLY A 1 102 ? 9.867 -2.736 10.286 1.00 93.50 102 GLY A O 1
ATOM 790 N N . ASP A 1 103 ? 8.556 -2.703 8.469 1.00 95.31 103 ASP A N 1
ATOM 791 C CA . ASP A 1 103 ? 9.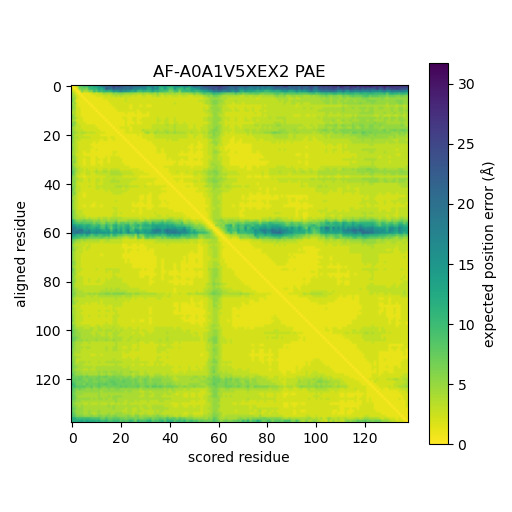492 -3.352 7.546 1.00 95.31 103 ASP A CA 1
ATOM 792 C C . ASP A 1 103 ? 10.233 -2.304 6.697 1.00 95.31 103 ASP A C 1
ATOM 794 O O . ASP A 1 103 ? 9.981 -2.126 5.505 1.00 95.31 103 ASP A O 1
ATOM 798 N N . GLU A 1 104 ? 11.147 -1.565 7.328 1.00 95.88 104 GLU A N 1
ATOM 799 C CA . GLU A 1 104 ? 11.931 -0.516 6.655 1.00 95.88 104 GLU A CA 1
ATOM 800 C C . GLU A 1 104 ? 12.861 -1.086 5.573 1.00 95.88 104 GLU A C 1
ATOM 802 O O . GLU A 1 104 ? 13.053 -0.471 4.522 1.00 95.88 104 GLU A O 1
ATOM 807 N N . GLN A 1 105 ? 13.392 -2.297 5.777 1.00 97.12 105 GLN A N 1
ATOM 808 C CA . GLN A 1 105 ? 14.241 -2.960 4.785 1.00 97.12 105 GLN A CA 1
ATOM 809 C C . GLN A 1 105 ? 13.451 -3.300 3.521 1.00 97.12 105 GLN A C 1
ATOM 811 O O . GLN A 1 105 ? 13.880 -2.944 2.419 1.00 97.12 105 GLN A O 1
ATOM 816 N N . GLY A 1 106 ? 12.285 -3.937 3.669 1.00 97.38 106 GLY A N 1
ATOM 817 C CA . GLY A 1 106 ? 11.385 -4.210 2.556 1.00 97.38 106 GLY A CA 1
ATOM 818 C C . GLY A 1 106 ? 10.942 -2.926 1.862 1.00 97.38 106 GLY A C 1
ATOM 819 O O . GLY A 1 106 ? 11.004 -2.847 0.633 1.00 97.38 106 GLY A O 1
ATOM 820 N N . ALA A 1 107 ? 10.601 -1.888 2.632 1.00 97.44 107 ALA A N 1
ATOM 821 C CA . ALA A 1 107 ? 10.231 -0.588 2.085 1.00 97.44 107 ALA A CA 1
ATOM 822 C C . ALA A 1 107 ? 11.348 0.028 1.231 1.00 97.44 107 ALA A C 1
ATOM 824 O O . ALA A 1 107 ? 11.100 0.455 0.102 1.00 97.44 107 ALA A O 1
ATOM 825 N N . SER A 1 108 ? 12.588 0.028 1.731 1.00 97.50 108 SER A N 1
ATOM 826 C CA . SER A 1 108 ? 13.758 0.547 1.012 1.00 97.50 108 SER A CA 1
ATOM 827 C C . SER A 1 108 ? 13.973 -0.177 -0.320 1.00 97.50 108 SER A C 1
ATOM 829 O O . SER A 1 108 ? 14.226 0.463 -1.345 1.00 97.50 108 SER A O 1
ATOM 831 N N . VAL A 1 109 ? 13.814 -1.506 -0.339 1.00 98.19 109 VAL A N 1
ATOM 832 C CA . VAL A 1 109 ? 13.894 -2.312 -1.567 1.00 98.19 109 VAL A CA 1
ATOM 833 C C . VAL A 1 109 ? 12.796 -1.913 -2.555 1.00 98.19 109 VAL A C 1
ATOM 835 O O . VAL A 1 109 ? 13.106 -1.622 -3.714 1.00 98.19 109 VAL A O 1
ATOM 838 N N . SER A 1 110 ? 11.542 -1.832 -2.103 1.00 98.31 110 SER A N 1
ATOM 839 C CA . SER A 1 110 ? 10.396 -1.454 -2.938 1.00 98.31 110 SER A CA 1
ATOM 840 C C . SER A 1 110 ? 10.566 -0.057 -3.537 1.00 98.31 110 SER A C 1
ATOM 842 O O . SER A 1 110 ? 10.488 0.110 -4.755 1.00 98.31 110 SER A O 1
ATOM 844 N N . PHE A 1 111 ? 10.897 0.948 -2.721 1.00 98.38 111 PHE A N 1
ATOM 845 C CA . PHE A 1 111 ? 11.080 2.317 -3.205 1.00 98.38 111 PHE A CA 1
ATOM 846 C C . PHE A 1 111 ? 12.230 2.437 -4.209 1.00 98.38 111 PHE A C 1
ATOM 848 O O . PHE A 1 111 ? 12.098 3.137 -5.213 1.00 98.38 111 PHE A O 1
ATOM 855 N N . ARG A 1 112 ? 13.348 1.733 -3.991 1.00 98.25 112 ARG A N 1
ATOM 856 C CA . ARG A 1 112 ? 14.469 1.716 -4.946 1.00 98.25 112 ARG A CA 1
ATOM 857 C C . ARG A 1 112 ? 14.094 1.035 -6.259 1.00 98.25 112 ARG A C 1
ATOM 859 O O . ARG A 1 112 ? 14.508 1.517 -7.313 1.00 98.25 112 ARG A O 1
ATOM 866 N N . ALA A 1 113 ? 13.317 -0.048 -6.213 1.00 98.06 113 ALA A N 1
ATOM 867 C CA . ALA A 1 113 ? 12.817 -0.715 -7.412 1.00 98.06 113 ALA A CA 1
ATOM 868 C C . ALA A 1 113 ? 11.939 0.235 -8.243 1.00 98.06 113 ALA A C 1
ATOM 870 O O . ALA A 1 113 ? 12.243 0.474 -9.414 1.00 98.06 113 ALA A O 1
ATOM 871 N N . GLY A 1 114 ? 10.942 0.867 -7.614 1.00 97.62 114 GLY A N 1
ATOM 872 C CA . GLY A 1 114 ? 10.101 1.874 -8.265 1.00 97.62 114 GLY A CA 1
ATOM 873 C C . GLY A 1 114 ? 10.913 3.051 -8.816 1.00 97.62 114 GLY A C 1
ATOM 874 O O . GLY A 1 114 ? 10.717 3.452 -9.963 1.00 97.62 114 GLY A O 1
ATOM 875 N N . LEU A 1 115 ? 11.879 3.567 -8.044 1.00 97.81 115 LEU A N 1
ATOM 876 C CA . LEU A 1 115 ? 12.713 4.703 -8.451 1.00 97.81 115 LEU A CA 1
ATOM 877 C C . LEU A 1 115 ? 13.560 4.375 -9.678 1.00 97.81 115 LEU A C 1
ATOM 879 O O . LEU A 1 115 ? 13.711 5.214 -10.561 1.00 97.81 115 LEU A O 1
ATOM 883 N N . ASN A 1 116 ? 14.131 3.173 -9.742 1.00 97.94 116 ASN A N 1
ATOM 884 C CA . ASN A 1 116 ? 14.932 2.758 -10.888 1.00 97.94 116 ASN A CA 1
ATOM 885 C C . ASN A 1 116 ? 14.098 2.736 -12.169 1.00 97.94 116 ASN A C 1
ATOM 887 O O . ASN A 1 116 ? 14.537 3.284 -13.177 1.00 97.94 116 ASN A O 1
ATOM 891 N N . ILE A 1 117 ? 12.892 2.172 -12.107 1.00 97.44 117 ILE A N 1
ATOM 892 C CA . ILE A 1 117 ? 11.986 2.092 -13.256 1.00 97.44 117 ILE A CA 1
ATOM 893 C C . ILE A 1 117 ? 11.531 3.495 -13.674 1.00 97.44 117 ILE A C 1
ATOM 895 O O . ILE A 1 117 ? 11.681 3.877 -14.837 1.00 97.44 117 ILE A O 1
ATOM 899 N N . GLU A 1 118 ? 11.027 4.293 -12.728 1.00 97.56 118 GLU A N 1
ATOM 900 C CA . GLU A 1 118 ? 10.478 5.615 -13.033 1.00 97.56 118 GLU A CA 1
ATOM 901 C C . GLU A 1 118 ? 11.552 6.575 -13.536 1.00 97.56 118 GLU A C 1
ATOM 903 O O . GLU A 1 118 ? 11.331 7.290 -14.504 1.00 97.56 118 GLU A O 1
ATOM 908 N N . ARG A 1 119 ? 12.753 6.553 -12.953 1.00 96.31 119 ARG A N 1
ATOM 909 C CA . ARG A 1 119 ? 13.861 7.407 -13.392 1.00 96.31 119 ARG A CA 1
ATOM 910 C C . ARG A 1 119 ? 14.339 7.067 -14.802 1.00 96.31 119 ARG A C 1
ATOM 912 O O . ARG A 1 119 ? 14.728 7.972 -15.535 1.00 96.31 119 ARG A O 1
ATOM 919 N N . SER A 1 120 ? 14.312 5.790 -15.185 1.00 96.50 120 SER A N 1
ATOM 920 C CA . SER A 1 120 ? 14.612 5.366 -16.557 1.00 96.50 120 SER A CA 1
ATOM 921 C C . SER A 1 120 ? 13.535 5.805 -17.551 1.00 96.50 120 SER A C 1
ATOM 923 O O . SER A 1 120 ? 13.857 6.086 -18.703 1.00 96.50 120 SER A O 1
ATOM 925 N N . ARG A 1 121 ? 12.272 5.881 -17.116 1.00 95.00 121 ARG A N 1
ATOM 926 C CA . ARG A 1 121 ? 11.136 6.307 -17.944 1.00 95.00 121 ARG A CA 1
ATOM 927 C C . ARG A 1 121 ? 11.039 7.828 -18.067 1.00 95.00 121 ARG A C 1
ATOM 929 O O . ARG A 1 121 ? 10.918 8.353 -19.170 1.00 95.00 121 ARG A O 1
ATOM 936 N N . ASN A 1 122 ? 11.043 8.522 -16.936 1.00 95.00 122 ASN A N 1
ATOM 937 C CA . ASN A 1 122 ? 10.955 9.968 -16.820 1.00 95.00 122 ASN A CA 1
ATOM 938 C C . ASN A 1 122 ? 11.650 10.453 -15.527 1.00 95.00 122 ASN A C 1
ATOM 940 O O . ASN A 1 122 ? 11.026 10.516 -14.466 1.00 95.00 122 ASN A O 1
ATOM 944 N N . PRO A 1 123 ? 12.924 10.876 -15.595 1.00 93.50 123 PRO A N 1
ATOM 945 C CA . PRO A 1 123 ? 13.671 11.313 -14.416 1.00 93.50 123 PRO A CA 1
ATOM 946 C C . PRO A 1 123 ? 13.131 12.600 -13.773 1.00 93.50 123 PRO A C 1
ATOM 948 O O . PRO A 1 123 ? 13.484 12.888 -12.631 1.00 93.50 123 PRO A O 1
ATOM 951 N N . GLN A 1 124 ? 12.297 13.368 -14.481 1.00 95.12 124 GLN A N 1
ATOM 952 C CA . GLN A 1 124 ? 11.727 14.636 -14.014 1.00 95.12 124 GLN A CA 1
ATOM 953 C C . GLN A 1 124 ? 10.298 14.490 -13.471 1.00 95.12 124 GLN A C 1
ATOM 955 O O . GLN A 1 124 ? 9.661 15.500 -13.178 1.00 95.12 124 GLN A O 1
ATOM 960 N N . SER A 1 125 ? 9.762 13.270 -13.358 1.00 95.94 125 SER A N 1
ATOM 961 C CA . SER A 1 125 ? 8.398 13.075 -12.869 1.00 95.94 125 SER A CA 1
ATOM 962 C C . SER A 1 125 ? 8.264 13.358 -11.370 1.00 95.94 125 SER A C 1
ATOM 964 O O . SER A 1 125 ? 9.189 13.148 -10.578 1.00 95.94 125 SER A O 1
ATOM 966 N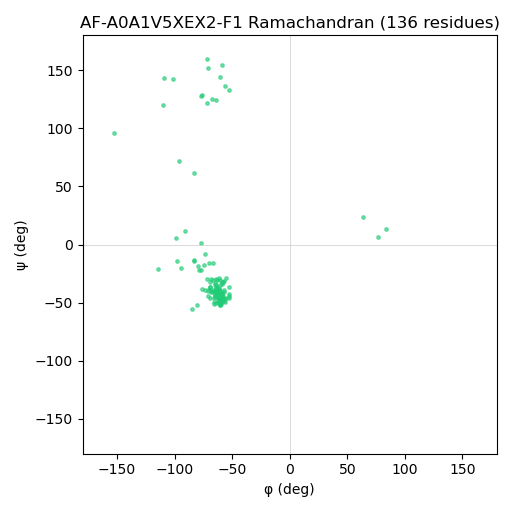 N . ASP A 1 126 ? 7.064 13.771 -10.958 1.00 95.94 126 ASP A N 1
ATOM 967 C CA . ASP A 1 126 ? 6.736 13.965 -9.542 1.00 95.94 126 ASP A CA 1
ATOM 968 C C . ASP A 1 126 ? 6.909 12.672 -8.732 1.00 95.94 126 ASP A C 1
ATOM 970 O O . ASP A 1 126 ? 7.336 12.710 -7.577 1.00 95.94 126 ASP A O 1
ATOM 974 N N . LEU A 1 127 ? 6.627 11.518 -9.350 1.00 95.50 127 LEU A N 1
ATOM 975 C CA . LEU A 1 127 ? 6.783 10.204 -8.731 1.00 95.50 127 LEU A CA 1
ATOM 976 C C . LEU A 1 127 ? 8.257 9.874 -8.464 1.00 95.50 127 LEU A C 1
ATOM 978 O O . LEU A 1 127 ? 8.581 9.406 -7.375 1.00 95.50 127 LEU A O 1
ATOM 982 N N . CYS A 1 128 ? 9.164 10.197 -9.392 1.00 96.31 128 CYS A N 1
ATOM 983 C CA . CYS A 1 128 ? 10.608 10.108 -9.157 1.00 96.31 128 CYS A CA 1
ATOM 984 C C . CYS A 1 128 ? 11.009 10.949 -7.930 1.00 96.31 128 CYS A C 1
ATOM 986 O O . CYS A 1 128 ? 11.692 10.466 -7.025 1.00 96.31 128 CYS A O 1
ATOM 988 N N . GLY A 1 129 ? 10.509 12.189 -7.852 1.00 95.62 129 GLY A N 1
ATOM 989 C CA . GLY A 1 129 ? 10.708 13.078 -6.706 1.00 95.62 129 GLY A CA 1
ATOM 990 C C . GLY A 1 129 ? 10.178 12.514 -5.382 1.00 95.62 129 GLY A C 1
ATOM 991 O O . GLY A 1 129 ? 10.852 12.623 -4.357 1.00 95.62 129 GLY A O 1
ATOM 992 N N . SER A 1 130 ? 8.991 11.905 -5.396 1.00 95.19 130 SER A N 1
ATOM 993 C CA . SER A 1 130 ? 8.382 11.250 -4.230 1.00 95.19 130 SER A CA 1
ATOM 994 C C . SER A 1 130 ? 9.216 10.057 -3.756 1.00 95.19 130 SER A C 1
ATOM 996 O O . SER A 1 130 ? 9.616 9.995 -2.593 1.00 95.19 130 SER A O 1
ATOM 998 N N . LEU A 1 131 ? 9.577 9.160 -4.676 1.00 96.31 131 LEU A N 1
AT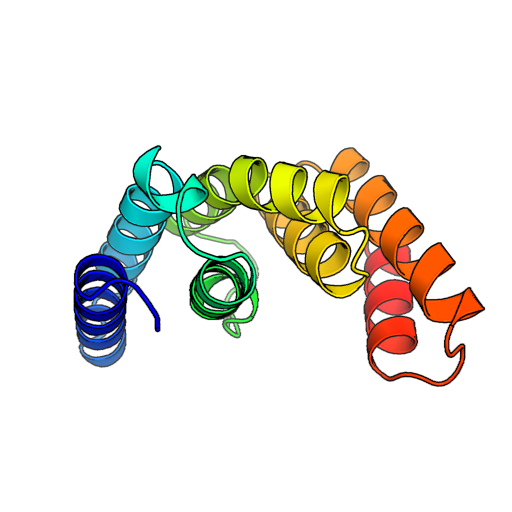OM 999 C CA . LEU A 1 131 ? 10.363 7.962 -4.388 1.00 96.31 131 LEU A CA 1
ATOM 1000 C C . LEU A 1 131 ? 11.758 8.297 -3.849 1.00 96.31 131 LEU A C 1
ATOM 1002 O O . LEU A 1 131 ? 12.217 7.653 -2.910 1.00 96.31 131 LEU A O 1
ATOM 1006 N N . MET A 1 132 ? 12.418 9.338 -4.369 1.00 96.19 132 MET A N 1
ATOM 1007 C CA . MET A 1 132 ? 13.697 9.804 -3.817 1.00 96.19 132 MET A CA 1
ATOM 1008 C C . MET A 1 132 ? 13.576 10.250 -2.356 1.00 96.19 132 MET A C 1
ATOM 1010 O O . MET A 1 132 ? 14.456 9.940 -1.554 1.00 96.19 132 MET A O 1
ATOM 1014 N N . LYS A 1 133 ? 12.494 10.954 -1.993 1.00 95.88 133 LYS A N 1
ATOM 1015 C CA . LYS A 1 133 ? 12.255 11.364 -0.600 1.00 95.88 133 LYS A CA 1
ATOM 1016 C C . LYS A 1 133 ? 12.047 10.152 0.299 1.00 95.88 133 LYS A C 1
ATOM 1018 O O . LYS A 1 133 ? 12.638 10.107 1.372 1.00 95.88 133 LYS A O 1
ATOM 1023 N N . TRP A 1 134 ? 11.271 9.173 -0.162 1.00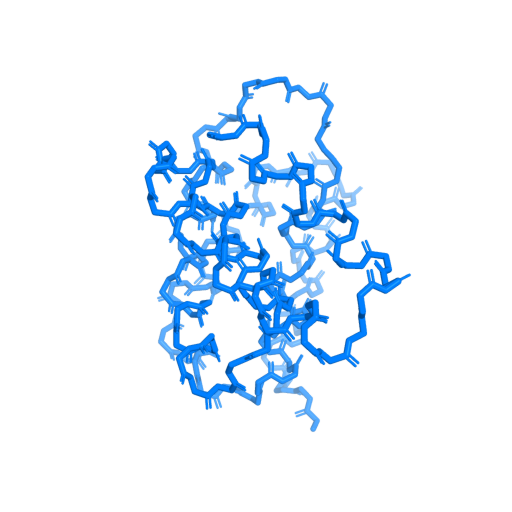 94.81 134 TRP A N 1
ATOM 1024 C CA . TRP A 1 134 ? 11.054 7.932 0.574 1.00 94.81 134 TRP A CA 1
ATOM 1025 C C . TRP A 1 134 ? 12.354 7.161 0.801 1.00 94.81 134 TRP A C 1
ATOM 1027 O O . TRP A 1 134 ? 12.661 6.849 1.946 1.00 94.81 134 TRP A O 1
ATOM 1037 N N . VAL A 1 135 ? 13.164 6.950 -0.243 1.00 95.31 135 VAL A N 1
ATOM 1038 C CA . VAL A 1 135 ? 14.473 6.273 -0.138 1.00 95.31 135 VAL A CA 1
ATOM 1039 C C . VAL A 1 135 ? 15.424 6.974 0.835 1.00 95.31 135 VAL A C 1
ATOM 1041 O O . VAL A 1 135 ? 16.245 6.308 1.452 1.00 95.31 135 VAL A O 1
ATOM 1044 N N . ALA A 1 136 ? 15.346 8.300 0.963 1.00 94.06 136 ALA A N 1
ATOM 1045 C CA . ALA A 1 136 ? 16.167 9.052 1.911 1.00 94.06 136 ALA A CA 1
ATOM 1046 C C . ALA A 1 136 ? 15.641 9.003 3.358 1.00 94.06 136 ALA A C 1
ATOM 1048 O O . ALA A 1 136 ? 16.380 9.343 4.279 1.00 94.06 136 ALA A O 1
ATOM 1049 N N . SER A 1 137 ? 14.366 8.650 3.549 1.00 89.31 137 SER A N 1
ATOM 1050 C CA . SER A 1 137 ? 13.685 8.664 4.850 1.00 89.31 137 SER A CA 1
ATOM 1051 C C . SER A 1 137 ? 13.616 7.308 5.553 1.00 89.31 137 SER A C 1
ATOM 1053 O O . SER A 1 137 ? 13.275 7.284 6.733 1.00 89.31 137 SER A O 1
ATOM 1055 N N . VAL A 1 138 ? 13.901 6.218 4.832 1.00 85.56 138 VAL A N 1
ATOM 1056 C CA . VAL A 1 138 ? 13.889 4.831 5.332 1.00 85.56 138 VAL A CA 1
ATOM 1057 C C . VAL A 1 138 ? 15.280 4.219 5.361 1.00 85.56 138 VAL A C 1
ATOM 1059 O O . VAL A 1 138 ? 16.148 4.667 4.575 1.00 85.56 138 VAL A O 1
#

Radius of gyration: 14.8 Å; Cα contacts (8 Å, |Δi|>4): 161; chains: 1; bounding box: 36×28×34 Å

Solvent-accessible surface area (backbone atoms only — not comparable to full-atom values): 7290 Å² total; per-residue (Å²): 129,74,55,68,67,59,53,51,53,52,52,52,28,55,48,30,43,74,71,66,38,48,65,62,20,28,49,45,47,21,54,50,46,62,35,75,67,46,74,72,49,57,69,70,51,44,50,55,58,52,46,65,60,73,71,53,88,73,94,63,93,72,78,55,68,56,54,30,51,22,32,48,30,42,37,62,58,27,50,51,50,25,71,74,67,64,44,37,68,37,19,43,52,34,16,58,23,26,47,59,60,68,36,43,68,61,13,39,53,28,19,49,54,17,32,55,54,33,38,74,75,42,64,84,38,71,64,29,57,51,30,53,51,50,49,73,73,87

Secondary structure (DSSP, 8-state):
---HHHHHHHHHHHHHHHTT-HHHHHHHHHHHHHSGGGGGS-HHHHHHHHHHHHTPPPS-SS--HHHHHHHHHHHHHHHHHHHHH--HHHHHHHHHHHHHHT-HHHHHHHHHHHHHHHHHH-TTSHHHHHHHHHHHH-